Protein AF-A0A0Q8J9T1-F1 (afdb_monomer_lite)

Sequence (102 aa):
MGGCVRYPIDCSINAEAMSLRRVESFVSYEYRKPTPRPAVVFDKRKADAKPETFVTVIYPYADVAPVIVVKERAGNDLIGGTRDLTIAVDAVERRVRASLQP

Structure (mmCIF, N/CA/C/O backbone):
data_AF-A0A0Q8J9T1-F1
#
_entry.id   AF-A0A0Q8J9T1-F1
#
loop_
_atom_site.group_PDB
_atom_site.id
_atom_site.type_symbol
_atom_site.label_atom_id
_atom_site.label_alt_id
_atom_site.label_comp_id
_atom_site.label_asym_id
_atom_site.label_entity_id
_atom_site.label_seq_id
_atom_site.pdbx_PDB_ins_code
_atom_site.Cartn_x
_atom_site.Cartn_y
_atom_site.Cartn_z
_atom_site.occupancy
_atom_site.B_iso_or_equiv
_atom_site.auth_seq_id
_atom_site.auth_comp_id
_atom_site.auth_asym_id
_atom_site.auth_atom_id
_atom_site.pdbx_PDB_model_num
ATOM 1 N N . MET A 1 1 ? -22.242 -7.744 9.939 1.00 29.42 1 MET A N 1
ATOM 2 C CA . MET A 1 1 ? -21.667 -8.908 9.230 1.00 29.42 1 MET A CA 1
ATOM 3 C C . MET A 1 1 ? -21.727 -8.609 7.740 1.00 29.42 1 MET A C 1
ATOM 5 O O . MET A 1 1 ? -22.779 -8.777 7.148 1.00 29.42 1 MET A O 1
ATOM 9 N N . GLY A 1 2 ? -20.658 -8.058 7.163 1.00 31.41 2 GLY A N 1
ATOM 10 C CA . GLY A 1 2 ? -20.573 -7.796 5.723 1.00 31.41 2 GLY A CA 1
ATOM 11 C C . GLY A 1 2 ? -19.654 -8.832 5.093 1.00 31.41 2 GLY A C 1
ATOM 12 O O . GLY A 1 2 ? -18.440 -8.722 5.223 1.00 31.41 2 GLY A O 1
ATOM 13 N N . GLY A 1 3 ? -20.230 -9.883 4.512 1.00 31.41 3 GLY A N 1
ATOM 14 C CA . GLY A 1 3 ? -19.484 -10.861 3.725 1.00 31.41 3 GLY A CA 1
ATOM 15 C C . GLY A 1 3 ? -19.179 -10.284 2.347 1.00 31.41 3 GLY A C 1
ATOM 16 O O . GLY A 1 3 ? -20.085 -9.815 1.667 1.00 31.41 3 GLY A O 1
ATOM 17 N N . CYS A 1 4 ? -17.909 -10.313 1.953 1.00 39.75 4 CYS A N 1
ATOM 18 C CA . CYS A 1 4 ? -17.451 -9.873 0.642 1.00 39.75 4 CYS A CA 1
ATOM 19 C C . CYS A 1 4 ? -17.557 -11.029 -0.366 1.00 39.75 4 CYS A C 1
ATOM 21 O O . CYS A 1 4 ? -16.953 -12.082 -0.152 1.00 39.75 4 CYS A O 1
ATOM 23 N N . VAL A 1 5 ? -18.314 -10.853 -1.455 1.00 37.88 5 VAL A N 1
ATOM 24 C CA . VAL A 1 5 ? -18.480 -11.859 -2.517 1.00 37.88 5 VAL A CA 1
ATOM 25 C C . VAL A 1 5 ? -17.981 -11.300 -3.857 1.00 37.88 5 VAL A C 1
ATOM 27 O O . VAL A 1 5 ? -18.598 -10.410 -4.417 1.00 37.88 5 VAL A O 1
ATOM 30 N N . ARG A 1 6 ? -16.891 -11.914 -4.347 1.00 38.19 6 ARG A N 1
ATOM 31 C CA . ARG A 1 6 ? -16.419 -12.099 -5.742 1.00 38.19 6 ARG A CA 1
ATOM 32 C C . ARG A 1 6 ? -16.236 -10.879 -6.686 1.00 38.19 6 ARG A C 1
ATOM 34 O O . ARG A 1 6 ? -17.197 -10.292 -7.158 1.00 38.19 6 ARG A O 1
ATOM 41 N N . TYR A 1 7 ? -14.979 -10.746 -7.147 1.00 35.94 7 TYR A N 1
ATOM 42 C CA . TYR A 1 7 ? -14.433 -9.946 -8.271 1.00 35.94 7 TYR A CA 1
ATOM 43 C C . TYR A 1 7 ? -14.235 -8.438 -8.030 1.00 35.94 7 TYR A C 1
ATOM 45 O O . TYR A 1 7 ? -14.835 -7.865 -7.129 1.00 35.94 7 TYR A O 1
ATOM 53 N N . PRO A 1 8 ? -13.188 -7.862 -8.661 1.00 39.91 8 PRO A N 1
ATOM 54 C CA . PRO A 1 8 ? -12.235 -7.008 -7.980 1.00 39.91 8 PRO A CA 1
ATOM 55 C C . PRO A 1 8 ? -12.851 -5.627 -7.783 1.00 39.91 8 PRO A C 1
ATOM 57 O O . PRO A 1 8 ? -13.632 -5.188 -8.616 1.00 39.91 8 PRO A O 1
ATOM 60 N N . ILE A 1 9 ? -12.395 -4.902 -6.766 1.00 43.44 9 ILE A N 1
ATOM 61 C CA . ILE A 1 9 ? -12.630 -3.466 -6.511 1.00 43.44 9 ILE A CA 1
ATOM 62 C C . ILE A 1 9 ? -13.640 -3.161 -5.384 1.00 43.44 9 ILE A C 1
ATOM 64 O O 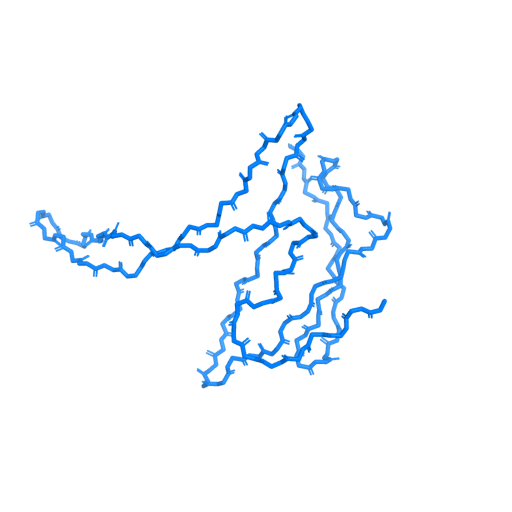. ILE A 1 9 ? -13.428 -2.165 -4.702 1.00 43.44 9 ILE A O 1
ATOM 68 N N . ASP A 1 10 ? -14.612 -4.020 -5.050 1.00 38.62 10 ASP A N 1
ATOM 69 C CA . ASP A 1 10 ? -15.661 -3.637 -4.070 1.00 38.62 10 ASP A CA 1
ATOM 70 C C . ASP A 1 10 ? -15.406 -3.974 -2.589 1.00 38.62 10 ASP A C 1
ATOM 72 O O . ASP A 1 10 ? -16.232 -3.677 -1.728 1.00 38.62 10 ASP A O 1
ATOM 76 N N . CYS A 1 11 ? -14.240 -4.519 -2.240 1.00 46.31 11 CYS A N 1
ATOM 77 C CA . CYS A 1 11 ? -13.855 -4.701 -0.838 1.00 46.31 11 CYS A CA 1
ATOM 78 C C . CYS A 1 11 ? -12.533 -4.012 -0.571 1.00 46.31 11 CYS A C 1
ATOM 80 O O . CYS A 1 11 ? -11.455 -4.604 -0.633 1.00 46.31 11 CYS A O 1
ATOM 82 N N . SER A 1 12 ? -12.641 -2.718 -0.286 1.00 61.53 12 SER A N 1
ATOM 83 C CA . SER A 1 12 ? -11.551 -2.003 0.349 1.00 61.53 12 SER A CA 1
ATOM 84 C C . SER A 1 12 ? -11.274 -2.630 1.712 1.00 61.53 12 SER A C 1
ATOM 86 O O . SER A 1 12 ? -12.184 -2.864 2.504 1.00 61.53 12 SER A O 1
ATOM 88 N N . ILE A 1 13 ? -9.999 -2.878 1.993 1.00 73.75 13 ILE A N 1
ATOM 89 C CA . ILE A 1 13 ? -9.535 -3.245 3.334 1.00 73.75 13 ILE A CA 1
ATOM 90 C C . ILE A 1 13 ? -9.590 -2.063 4.312 1.00 73.75 13 ILE A C 1
ATOM 92 O O . ILE A 1 13 ? -9.404 -2.256 5.509 1.00 73.75 13 ILE A O 1
ATOM 96 N N . ASN A 1 14 ? -9.828 -0.847 3.814 1.00 76.50 14 ASN A N 1
ATOM 97 C CA . ASN A 1 14 ? -9.979 0.348 4.631 1.00 76.50 14 ASN A CA 1
ATOM 98 C C . ASN A 1 14 ? -11.448 0.527 5.031 1.00 76.50 14 ASN A C 1
ATOM 100 O O . ASN A 1 14 ? -12.342 0.362 4.204 1.00 76.50 14 ASN A O 1
ATOM 104 N N . ALA A 1 15 ? -11.682 0.914 6.287 1.00 72.31 15 ALA A N 1
ATOM 105 C CA . ALA A 1 15 ? -13.027 1.087 6.839 1.00 72.31 15 ALA A CA 1
ATOM 106 C C . ALA A 1 15 ? -13.819 2.247 6.204 1.00 72.31 15 ALA A C 1
ATOM 108 O O . ALA A 1 15 ? -15.048 2.250 6.227 1.00 72.31 15 ALA A O 1
ATOM 109 N N . GLU A 1 16 ? -13.121 3.233 5.643 1.00 77.38 16 GLU A N 1
ATOM 110 C CA . GLU A 1 16 ? -13.715 4.435 5.058 1.00 77.38 16 GLU A CA 1
ATOM 111 C C . GLU A 1 16 ? -13.807 4.343 3.536 1.00 77.38 16 GLU A C 1
ATOM 113 O O . GLU A 1 16 ? -12.958 3.738 2.871 1.00 77.38 16 GLU A O 1
ATOM 118 N N . ALA A 1 17 ? -14.818 5.019 2.985 1.00 82.38 17 ALA A N 1
ATOM 119 C CA . ALA A 1 17 ? -15.016 5.117 1.548 1.00 82.38 17 ALA A CA 1
ATOM 120 C C . ALA A 1 17 ? -13.803 5.768 0.868 1.00 82.38 17 ALA A C 1
ATOM 122 O O . ALA A 1 17 ? -13.314 6.821 1.280 1.00 82.38 17 ALA A O 1
ATOM 123 N N . MET A 1 18 ? -13.340 5.142 -0.208 1.00 86.50 18 MET A N 1
ATOM 124 C CA . MET A 1 18 ? -12.190 5.590 -0.984 1.00 86.50 18 MET A CA 1
ATOM 125 C C . MET A 1 18 ? -12.408 5.306 -2.464 1.00 86.50 18 MET A C 1
ATOM 127 O O . MET A 1 18 ? -13.155 4.397 -2.822 1.00 86.50 18 MET A O 1
ATOM 131 N N . SER A 1 19 ? -11.741 6.072 -3.323 1.00 90.69 19 SER A N 1
ATOM 132 C CA . SER A 1 19 ? -11.779 5.857 -4.770 1.00 90.69 19 SER A CA 1
ATOM 133 C C . SER A 1 19 ? -10.441 5.337 -5.285 1.00 90.69 19 SER A C 1
ATOM 135 O O . SER A 1 19 ? -9.381 5.726 -4.797 1.00 90.69 19 SER A O 1
ATOM 137 N N . LEU A 1 20 ? -10.498 4.445 -6.273 1.00 89.50 20 LEU A N 1
ATOM 138 C CA . LEU A 1 20 ? -9.343 3.931 -7.004 1.00 89.50 20 LEU A CA 1
ATOM 139 C C . LEU A 1 20 ? -9.376 4.500 -8.420 1.00 89.50 20 LEU A C 1
ATOM 141 O O . LEU A 1 20 ? -10.355 4.311 -9.143 1.00 89.50 20 LEU A O 1
ATOM 145 N N . ARG A 1 21 ? -8.296 5.158 -8.842 1.00 93.19 21 ARG A N 1
ATOM 146 C CA . ARG A 1 21 ? -8.173 5.707 -10.199 1.00 93.19 21 ARG A CA 1
ATOM 147 C C . ARG A 1 21 ? -6.858 5.293 -10.838 1.00 93.19 21 ARG A C 1
ATOM 149 O O . ARG A 1 21 ? -5.824 5.258 -10.178 1.00 93.19 21 ARG A O 1
ATOM 156 N N . ARG A 1 22 ? -6.892 5.004 -12.139 1.00 93.38 22 ARG A N 1
ATOM 157 C CA . ARG A 1 22 ? -5.683 4.846 -12.960 1.00 93.38 22 ARG A CA 1
ATOM 158 C C . ARG A 1 22 ? -5.170 6.221 -13.365 1.00 93.38 22 ARG A C 1
ATOM 160 O O . ARG A 1 22 ? -5.971 7.111 -13.640 1.00 93.38 22 ARG A O 1
ATOM 167 N N . VAL A 1 23 ? -3.853 6.376 -13.411 1.00 95.31 23 VAL A N 1
ATOM 168 C CA . VAL A 1 23 ? -3.203 7.626 -13.819 1.00 95.31 23 VAL A CA 1
ATOM 169 C C . VAL A 1 23 ? -2.107 7.343 -14.836 1.00 95.31 23 VAL A C 1
ATOM 171 O O . VAL A 1 23 ? -1.508 6.267 -14.836 1.00 95.31 23 VAL A O 1
ATOM 174 N N . GLU A 1 24 ? -1.859 8.311 -15.711 1.00 97.25 24 GLU A N 1
ATOM 175 C CA . GLU A 1 24 ? -0.746 8.249 -16.649 1.00 97.25 24 GLU A CA 1
ATOM 176 C C . GLU A 1 24 ? 0.578 8.400 -15.891 1.00 97.25 24 GLU A C 1
ATOM 178 O O . GLU A 1 24 ? 0.721 9.250 -15.010 1.00 97.25 24 GLU A O 1
ATOM 183 N N . SER A 1 25 ? 1.543 7.533 -16.191 1.00 97.25 25 SER A N 1
ATOM 184 C CA . SER A 1 25 ? 2.844 7.530 -15.530 1.00 97.25 25 SER A CA 1
ATOM 185 C C . SER A 1 25 ? 3.915 6.956 -16.446 1.00 97.25 25 SER A C 1
ATOM 187 O O . SER A 1 25 ? 3.632 6.140 -17.323 1.00 97.25 25 SER A O 1
ATOM 189 N N . PHE A 1 26 ? 5.160 7.363 -16.210 1.00 97.44 26 PHE A N 1
ATOM 190 C CA . PHE A 1 26 ? 6.321 6.961 -16.994 1.00 97.44 26 PHE A CA 1
ATOM 191 C C . PHE A 1 26 ? 7.459 6.506 -16.075 1.00 97.44 26 PHE A C 1
ATOM 193 O O . PHE A 1 26 ? 7.592 6.962 -14.937 1.00 97.44 26 PHE A O 1
ATOM 200 N N . VAL A 1 27 ? 8.303 5.606 -16.571 1.00 97.06 27 VAL A N 1
ATOM 201 C CA . VAL A 1 27 ? 9.596 5.242 -15.976 1.00 97.06 27 VAL A CA 1
ATOM 202 C C . VAL A 1 27 ? 10.697 5.466 -17.009 1.00 97.06 27 VAL A C 1
ATOM 204 O O . VAL A 1 27 ? 10.493 5.204 -18.189 1.00 97.06 27 VAL A O 1
ATOM 207 N N . SER A 1 28 ? 11.858 5.967 -16.588 1.00 96.81 28 SER A N 1
ATOM 208 C CA . SER A 1 28 ? 13.013 6.180 -17.467 1.00 96.81 28 SER A CA 1
ATOM 209 C C . SER A 1 28 ? 14.194 5.394 -16.911 1.00 96.81 28 SER A C 1
ATOM 211 O O . SER A 1 28 ? 14.719 5.747 -15.859 1.00 96.81 28 SER A O 1
ATOM 213 N N . TYR A 1 29 ? 14.591 4.323 -17.597 1.00 96.69 29 TYR A N 1
ATOM 214 C CA . TYR A 1 29 ? 15.784 3.539 -17.240 1.00 96.69 29 TYR A CA 1
ATOM 215 C C . TYR A 1 29 ? 17.060 4.115 -17.865 1.00 96.69 29 TYR A C 1
ATOM 217 O O . TYR A 1 29 ? 18.155 3.919 -17.352 1.00 96.69 29 TYR A O 1
ATOM 225 N N . GLU A 1 30 ? 16.904 4.873 -18.950 1.00 97.69 30 GLU A N 1
ATOM 226 C CA . GLU A 1 30 ? 17.971 5.581 -19.650 1.00 97.69 30 GLU A CA 1
ATOM 227 C C . GLU A 1 30 ? 17.615 7.065 -19.787 1.00 97.69 30 GLU A C 1
ATOM 229 O O . GLU A 1 30 ? 16.443 7.452 -19.720 1.00 97.69 30 GLU A O 1
ATOM 234 N N . TYR A 1 31 ? 18.621 7.918 -19.986 1.00 95.38 31 TYR A N 1
ATOM 235 C CA . TYR A 1 31 ? 18.420 9.359 -20.121 1.00 95.38 31 TYR A CA 1
ATOM 236 C C . TYR A 1 31 ? 17.522 9.692 -21.322 1.00 95.38 31 TYR A C 1
ATOM 238 O O . TYR A 1 31 ? 17.777 9.246 -22.440 1.00 95.38 31 TYR A O 1
ATOM 246 N N . ARG A 1 32 ? 16.482 10.507 -21.085 1.00 94.25 32 ARG A N 1
ATOM 247 C CA . ARG A 1 32 ? 15.500 10.957 -22.095 1.00 94.25 32 ARG A CA 1
ATOM 248 C C . ARG A 1 32 ? 14.765 9.824 -22.829 1.00 94.25 32 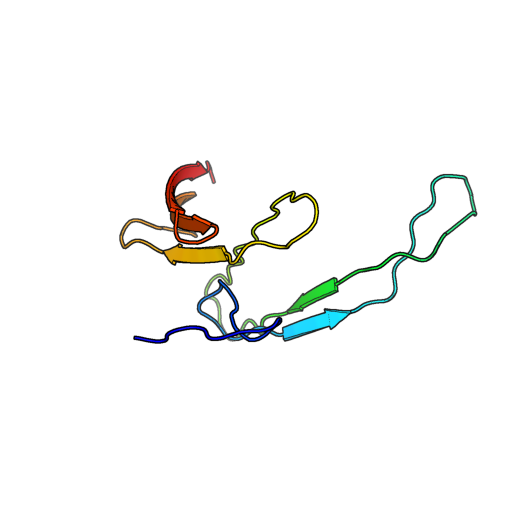ARG A C 1
ATOM 250 O O . ARG A 1 32 ? 14.296 10.032 -23.945 1.00 94.25 32 ARG A O 1
ATOM 257 N N . LYS A 1 33 ? 14.612 8.654 -22.200 1.00 96.75 33 LYS A N 1
ATOM 258 C CA . LYS A 1 33 ? 13.824 7.532 -22.739 1.00 96.75 33 LYS A CA 1
ATOM 259 C C . LYS A 1 33 ? 12.691 7.125 -21.782 1.00 96.75 33 LYS A C 1
ATOM 261 O O . LYS A 1 33 ? 12.759 6.052 -21.176 1.00 96.75 33 LYS A O 1
ATOM 266 N N . PRO A 1 34 ? 11.656 7.970 -21.611 1.00 96.31 34 PRO A N 1
ATOM 267 C CA . PRO A 1 34 ? 10.508 7.619 -20.789 1.00 96.31 34 PRO A CA 1
ATOM 268 C C . PRO A 1 34 ? 9.689 6.515 -21.467 1.00 96.31 34 PRO A C 1
ATOM 270 O O . PRO A 1 34 ? 9.382 6.586 -22.653 1.00 96.31 34 PRO A O 1
ATOM 273 N N . THR A 1 35 ? 9.308 5.508 -20.692 1.00 97.50 35 THR A N 1
ATOM 274 C CA . THR A 1 35 ? 8.419 4.422 -21.110 1.00 97.50 35 THR A CA 1
ATOM 275 C C . THR A 1 35 ? 7.144 4.484 -20.268 1.00 97.50 35 THR A C 1
ATOM 277 O O . THR A 1 35 ? 7.256 4.574 -19.039 1.00 97.50 35 THR A O 1
ATOM 280 N N . PRO A 1 36 ? 5.941 4.463 -20.877 1.00 97.75 36 PRO A N 1
ATOM 281 C CA . PRO A 1 36 ? 4.686 4.426 -20.134 1.00 97.75 36 PRO A CA 1
ATOM 282 C C . PRO A 1 36 ? 4.633 3.226 -19.188 1.00 97.75 36 PRO A C 1
ATOM 284 O O . PRO A 1 36 ? 5.092 2.135 -19.530 1.00 97.75 36 PRO A O 1
ATOM 287 N N . ARG A 1 37 ? 4.040 3.405 -18.009 1.00 97.19 37 ARG A N 1
ATOM 288 C CA . ARG A 1 37 ? 3.823 2.320 -17.049 1.00 97.19 37 ARG A CA 1
ATOM 289 C C . ARG A 1 37 ? 2.452 2.433 -16.380 1.00 97.19 37 ARG A C 1
ATOM 291 O O . ARG A 1 37 ? 1.960 3.547 -16.195 1.00 97.19 37 ARG A O 1
ATOM 298 N N . PRO A 1 38 ? 1.861 1.313 -15.932 1.00 96.25 38 PRO A N 1
ATOM 299 C CA . PRO A 1 38 ? 0.674 1.358 -15.093 1.00 96.25 38 PRO A CA 1
ATOM 300 C C . PRO A 1 38 ? 0.939 2.128 -13.796 1.00 96.25 38 PRO A C 1
ATOM 302 O O . PRO A 1 38 ? 1.951 1.922 -13.121 1.00 96.25 38 PRO A O 1
ATOM 305 N N . ALA A 1 39 ? -0.001 2.987 -13.426 1.00 94.5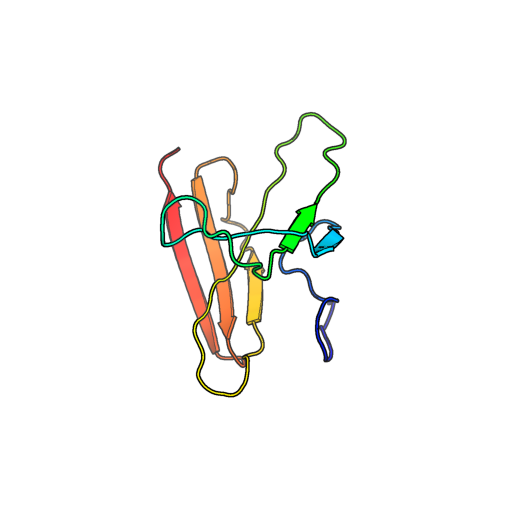6 39 ALA A N 1
ATOM 306 C CA . ALA A 1 39 ? -0.028 3.641 -12.132 1.00 94.56 39 ALA A CA 1
ATOM 307 C C . ALA A 1 39 ? -1.470 3.792 -11.653 1.00 94.56 39 ALA A C 1
ATOM 309 O O . ALA A 1 39 ? -2.411 3.911 -12.445 1.00 94.56 39 ALA A O 1
ATOM 310 N N . VAL A 1 40 ? -1.633 3.764 -10.335 1.00 94.81 40 VAL A N 1
ATOM 311 C CA . VAL A 1 40 ? -2.922 3.908 -9.666 1.00 94.81 40 VAL A CA 1
ATOM 312 C C . VAL A 1 40 ? -2.787 4.825 -8.462 1.00 94.81 40 VAL A C 1
ATOM 314 O O . VAL A 1 40 ? -1.712 4.932 -7.873 1.00 94.81 40 VAL A O 1
ATOM 317 N N . VAL A 1 41 ? -3.891 5.470 -8.107 1.00 94.44 41 VAL A N 1
ATOM 318 C CA . VAL A 1 41 ? -4.021 6.324 -6.929 1.00 94.44 41 VAL A CA 1
ATOM 319 C C . VAL A 1 41 ? -5.240 5.882 -6.130 1.00 94.44 41 VAL A C 1
ATOM 321 O O . VAL A 1 41 ? -6.280 5.539 -6.700 1.00 94.44 41 VAL A O 1
ATOM 324 N N . PHE A 1 42 ? -5.082 5.902 -4.809 1.00 93.19 42 PHE A N 1
ATOM 325 C CA . PHE A 1 42 ? -6.142 5.716 -3.832 1.00 93.19 42 PHE A CA 1
ATOM 326 C C . PHE A 1 42 ? -6.451 7.064 -3.182 1.00 93.19 42 PHE A C 1
ATOM 328 O O . PHE A 1 42 ? -5.616 7.592 -2.450 1.00 93.19 42 PHE A O 1
ATOM 335 N N . ASP A 1 43 ? -7.636 7.612 -3.441 1.00 90.75 43 ASP A N 1
ATOM 336 C CA . ASP A 1 43 ? -8.044 8.912 -2.906 1.00 90.75 43 ASP A CA 1
ATOM 337 C C . ASP A 1 43 ? -9.090 8.748 -1.798 1.00 90.75 43 ASP A C 1
ATOM 339 O O . ASP A 1 43 ? -10.083 8.029 -1.964 1.00 90.75 43 ASP A O 1
ATOM 343 N N . LYS A 1 44 ? -8.902 9.492 -0.705 1.00 90.31 44 LYS A N 1
ATOM 344 C CA . LYS A 1 44 ? -9.897 9.724 0.349 1.00 90.31 44 LYS A CA 1
ATOM 345 C C . LYS A 1 44 ? -10.109 11.221 0.534 1.00 90.31 44 LYS A C 1
ATOM 347 O O . LYS A 1 44 ? -9.165 12.006 0.438 1.00 90.31 44 LYS A O 1
ATOM 352 N N . ARG A 1 45 ? -11.346 11.628 0.825 1.00 90.06 45 ARG A N 1
ATOM 353 C CA . ARG A 1 45 ? -11.652 13.018 1.176 1.00 90.06 45 ARG A CA 1
ATOM 354 C C . ARG A 1 45 ? -11.433 13.215 2.673 1.00 90.06 45 ARG A C 1
ATOM 356 O O . ARG A 1 45 ? -12.245 12.750 3.459 1.00 90.06 45 ARG A O 1
ATOM 363 N N . LYS A 1 46 ? -10.424 14.003 3.041 1.00 90.94 46 LYS A N 1
ATOM 364 C CA . LYS A 1 46 ? -10.250 14.478 4.417 1.00 90.94 46 LYS A CA 1
ATOM 365 C C . LYS A 1 46 ? -11.288 15.560 4.726 1.00 90.94 46 LYS A C 1
ATOM 367 O O . LYS A 1 46 ? -11.235 16.646 4.148 1.00 90.94 46 LYS A O 1
ATOM 372 N N . ALA A 1 47 ? -12.260 15.247 5.577 1.00 90.19 47 ALA A N 1
ATOM 373 C CA . ALA A 1 47 ? -13.376 16.150 5.874 1.00 90.19 47 ALA A CA 1
ATOM 374 C C . ALA A 1 47 ? -13.142 17.034 7.109 1.00 90.19 47 ALA A C 1
ATOM 376 O O . ALA A 1 47 ? -13.720 18.117 7.194 1.00 90.19 47 ALA A O 1
ATOM 377 N N . ASP A 1 48 ? -12.307 16.592 8.050 1.00 92.31 48 ASP A N 1
ATOM 378 C CA . ASP A 1 48 ? -12.064 17.277 9.317 1.00 92.31 48 ASP A CA 1
ATOM 379 C C . ASP A 1 48 ? -10.574 17.231 9.723 1.00 92.31 48 ASP A C 1
ATOM 381 O O . ASP A 1 48 ? -9.690 16.928 8.917 1.00 92.31 48 ASP A O 1
ATOM 385 N N . ALA A 1 49 ? -10.269 17.619 10.964 1.00 91.88 49 ALA A N 1
ATOM 386 C CA . ALA A 1 49 ? -8.902 17.649 11.480 1.00 91.88 49 ALA A CA 1
ATOM 387 C C . ALA A 1 49 ? -8.355 16.262 11.868 1.00 91.88 49 ALA A C 1
ATOM 389 O O . ALA A 1 49 ? -7.162 16.155 12.169 1.00 91.88 49 ALA A O 1
ATOM 390 N N . LYS A 1 50 ? -9.185 15.211 11.877 1.00 88.19 50 LYS A N 1
ATOM 391 C CA . LYS A 1 50 ? -8.760 13.869 12.273 1.00 88.19 50 LYS A CA 1
ATOM 392 C C . LYS A 1 50 ? -7.786 13.291 11.239 1.00 88.19 50 LYS A C 1
ATOM 394 O O . LYS A 1 50 ? -7.838 13.647 10.057 1.00 88.19 50 LYS A O 1
ATOM 399 N N . PRO A 1 51 ? -6.849 12.432 11.667 1.00 86.75 51 PRO A N 1
ATOM 400 C CA . PRO A 1 51 ? -5.957 11.747 10.743 1.00 86.75 51 PRO A CA 1
ATOM 401 C C . PRO A 1 51 ? -6.715 10.763 9.849 1.00 86.75 51 PRO A C 1
ATOM 403 O O . PRO A 1 51 ? -7.519 9.973 10.330 1.00 86.75 51 PRO A O 1
ATOM 406 N N . GLU A 1 52 ? -6.379 10.780 8.563 1.00 88.06 52 GLU A N 1
ATOM 407 C CA . GLU A 1 52 ? -6.800 9.776 7.585 1.00 88.06 52 GLU A CA 1
ATOM 408 C C . GLU A 1 52 ? -5.719 8.701 7.501 1.00 88.06 52 GLU A C 1
ATOM 410 O O . GLU A 1 52 ? -4.523 9.010 7.487 1.00 88.06 52 GLU A O 1
ATOM 415 N N . THR A 1 53 ? -6.119 7.436 7.426 1.00 86.00 53 THR A N 1
ATOM 416 C CA . THR A 1 53 ? -5.178 6.310 7.404 1.00 86.00 53 THR A CA 1
ATOM 417 C C . THR A 1 53 ? -5.407 5.422 6.189 1.00 86.00 53 THR A C 1
ATOM 419 O O . THR A 1 53 ? -6.520 5.324 5.665 1.00 86.00 53 THR A O 1
ATOM 422 N N . PHE A 1 54 ? -4.337 4.780 5.722 1.00 87.00 54 PHE A N 1
ATOM 423 C CA . PHE A 1 54 ? -4.383 3.815 4.631 1.00 87.00 54 PHE A CA 1
ATOM 424 C C . PHE A 1 54 ? -3.658 2.542 5.045 1.00 87.00 54 PHE A C 1
ATOM 426 O O . PHE A 1 54 ? -2.517 2.583 5.508 1.00 87.00 54 PHE A O 1
ATOM 433 N N . VAL A 1 55 ? -4.311 1.410 4.823 1.00 85.69 55 VAL A N 1
ATOM 434 C CA . VAL A 1 55 ? -3.702 0.086 4.875 1.00 85.69 55 VAL A CA 1
ATOM 435 C C . VAL A 1 55 ? -3.627 -0.439 3.447 1.00 85.69 55 VAL A C 1
ATOM 437 O O . VAL A 1 55 ? -4.621 -0.414 2.718 1.00 85.69 55 VAL A O 1
ATOM 440 N N . THR A 1 56 ? -2.445 -0.919 3.062 1.00 88.50 56 THR A N 1
ATOM 441 C CA . THR A 1 56 ? -2.172 -1.514 1.749 1.00 88.50 56 THR A CA 1
ATOM 442 C C . THR A 1 56 ? -1.444 -2.832 1.950 1.00 88.50 56 THR A C 1
ATOM 444 O O . THR A 1 56 ? -0.464 -2.894 2.692 1.00 88.50 56 THR A O 1
ATOM 447 N N . VAL A 1 57 ? -1.898 -3.884 1.270 1.00 87.69 57 VAL A N 1
ATOM 448 C CA . VAL A 1 57 ? -1.228 -5.188 1.268 1.00 87.69 57 VAL A CA 1
ATOM 449 C C . VAL A 1 57 ? -0.571 -5.399 -0.090 1.00 87.69 57 VAL A C 1
ATOM 451 O O . VAL A 1 57 ? -1.248 -5.414 -1.115 1.00 87.69 57 VAL A O 1
ATOM 454 N N . ILE A 1 58 ? 0.752 -5.565 -0.090 1.00 91.12 58 ILE A N 1
ATOM 455 C CA . ILE A 1 58 ? 1.525 -5.965 -1.269 1.00 91.12 58 ILE A CA 1
ATOM 456 C C . ILE A 1 58 ? 1.884 -7.434 -1.081 1.00 91.12 58 ILE A C 1
ATOM 458 O O . ILE A 1 58 ? 2.637 -7.776 -0.170 1.00 91.12 58 ILE A O 1
ATOM 462 N N . TYR A 1 59 ? 1.316 -8.295 -1.920 1.00 88.75 59 TYR A N 1
ATOM 463 C CA . TYR A 1 59 ? 1.458 -9.740 -1.792 1.00 88.75 59 TYR A CA 1
ATOM 464 C C . TYR A 1 59 ? 1.878 -10.352 -3.131 1.00 88.75 59 TYR A C 1
ATOM 466 O O . TYR A 1 59 ? 1.061 -10.404 -4.052 1.00 88.75 59 TYR A O 1
ATOM 474 N N . PRO A 1 60 ? 3.139 -10.792 -3.273 1.00 93.06 60 PRO A N 1
ATOM 475 C CA . PRO A 1 60 ? 3.566 -11.563 -4.433 1.00 93.06 60 PRO A CA 1
ATOM 476 C C . PRO A 1 60 ? 2.811 -12.895 -4.506 1.00 93.06 60 PRO A C 1
ATOM 478 O O . PRO A 1 60 ? 2.664 -13.584 -3.500 1.00 93.06 60 PRO A O 1
ATOM 481 N N . TYR A 1 61 ? 2.369 -13.270 -5.700 1.00 92.06 61 TYR A N 1
ATOM 482 C CA . TYR A 1 61 ? 1.741 -14.557 -5.991 1.00 92.06 61 TYR A CA 1
ATOM 483 C C . TYR A 1 61 ? 2.217 -15.051 -7.363 1.00 92.06 61 TYR A C 1
ATOM 485 O O . TYR A 1 61 ? 2.815 -14.284 -8.116 1.00 92.06 61 TYR A O 1
ATOM 493 N N . ALA A 1 62 ? 1.991 -16.331 -7.661 1.00 91.88 62 ALA A N 1
ATOM 494 C CA . ALA A 1 62 ? 2.360 -16.920 -8.946 1.00 91.88 62 ALA A CA 1
ATOM 495 C C . ALA A 1 62 ? 1.289 -16.622 -10.007 1.00 91.88 62 ALA A C 1
ATOM 497 O O . ALA A 1 62 ? 1.370 -15.612 -10.698 1.00 91.88 62 ALA A O 1
ATOM 498 N N . ASP A 1 63 ? 0.259 -17.465 -10.088 1.00 91.81 63 ASP A N 1
ATOM 499 C CA . ASP A 1 63 ? -0.703 -17.405 -11.194 1.00 91.81 63 ASP A CA 1
ATOM 500 C C . ASP A 1 63 ? -2.050 -16.798 -10.784 1.00 91.81 63 ASP A C 1
ATOM 502 O O . ASP A 1 63 ? -2.603 -15.951 -11.485 1.00 91.81 63 ASP A O 1
ATOM 506 N N . VAL A 1 64 ? -2.590 -17.211 -9.634 1.00 91.50 64 VAL A N 1
ATOM 507 C CA . VAL A 1 64 ? -3.917 -16.792 -9.160 1.00 91.50 64 VAL A CA 1
ATOM 508 C C . VAL A 1 64 ? -3.769 -15.879 -7.950 1.00 91.50 64 VAL A C 1
ATOM 510 O O . VAL A 1 64 ? -3.137 -16.247 -6.961 1.00 91.50 64 VAL A O 1
ATOM 513 N N . ALA A 1 65 ? -4.362 -14.685 -8.031 1.00 90.56 65 ALA A N 1
ATOM 514 C CA . ALA A 1 65 ? -4.373 -13.739 -6.923 1.00 90.56 65 ALA A CA 1
ATOM 515 C C . ALA A 1 65 ? -5.207 -14.301 -5.756 1.00 90.56 65 ALA A C 1
ATOM 517 O O . ALA A 1 65 ? -6.364 -14.677 -5.978 1.00 90.56 65 ALA A O 1
ATOM 518 N N . PRO A 1 66 ? -4.666 -14.334 -4.526 1.00 90.25 66 PRO A N 1
ATOM 519 C CA . PRO A 1 66 ? -5.402 -14.839 -3.380 1.00 90.25 66 PRO A CA 1
ATOM 520 C C . PRO A 1 66 ? -6.486 -13.854 -2.940 1.00 90.25 66 PRO A C 1
ATOM 522 O O . PRO A 1 66 ? -6.398 -12.641 -3.167 1.00 90.25 66 PRO A O 1
ATOM 525 N N . VAL A 1 67 ? -7.489 -14.361 -2.229 1.00 89.06 67 VAL A N 1
ATOM 526 C CA . VAL A 1 67 ? -8.447 -13.508 -1.526 1.00 89.06 67 VAL A CA 1
ATOM 527 C C . VAL A 1 67 ? -7.804 -13.029 -0.230 1.00 89.06 67 VAL A C 1
ATOM 529 O O . VAL A 1 67 ? -7.497 -13.827 0.657 1.00 89.06 67 VAL A O 1
ATOM 532 N N . ILE A 1 68 ? -7.623 -11.713 -0.115 1.00 87.75 68 ILE A N 1
ATOM 533 C CA . ILE A 1 68 ? -7.040 -11.076 1.067 1.00 87.75 68 ILE A CA 1
ATOM 534 C C . ILE A 1 68 ? -8.137 -10.367 1.855 1.00 87.75 68 ILE A C 1
ATOM 536 O O . ILE A 1 68 ? -8.843 -9.511 1.326 1.00 87.75 68 ILE A O 1
ATOM 540 N N . VAL A 1 69 ? -8.248 -10.697 3.141 1.00 86.75 69 VAL A N 1
ATOM 541 C CA . VAL A 1 69 ? -9.138 -10.015 4.088 1.00 86.75 69 VAL A CA 1
ATOM 542 C C . VAL A 1 69 ? -8.305 -9.459 5.231 1.00 86.75 69 VAL A C 1
ATOM 544 O O . VAL A 1 69 ? -7.521 -10.185 5.838 1.00 86.75 69 VAL A O 1
ATOM 547 N N . VAL A 1 70 ? -8.497 -8.184 5.558 1.00 85.06 70 VAL A N 1
ATOM 548 C CA . VAL A 1 70 ? -7.853 -7.537 6.706 1.00 85.06 70 VAL A CA 1
ATOM 549 C C . VAL A 1 70 ? -8.919 -7.195 7.736 1.00 85.06 70 VAL A C 1
ATOM 551 O O . VAL A 1 70 ? -9.966 -6.646 7.403 1.00 85.06 70 VAL A O 1
ATOM 554 N N . LYS A 1 71 ? -8.660 -7.546 8.993 1.00 83.88 71 LYS A N 1
ATOM 555 C CA . LYS A 1 71 ? -9.498 -7.204 10.143 1.00 83.88 71 LYS A CA 1
ATOM 556 C C . LYS A 1 71 ? -8.652 -6.443 11.151 1.00 83.88 71 LYS A C 1
ATOM 558 O O . LYS A 1 71 ? -7.633 -6.960 11.620 1.00 83.88 71 LYS A O 1
ATOM 563 N N . GLU A 1 72 ? -9.090 -5.245 11.510 1.00 80.94 72 GLU A N 1
ATOM 564 C CA . GLU A 1 72 ? -8.508 -4.515 12.632 1.00 80.94 72 GLU A CA 1
ATOM 565 C C . GLU A 1 72 ? -8.926 -5.155 13.959 1.00 80.94 72 GLU A C 1
ATOM 567 O O . GLU A 1 72 ? -10.053 -5.637 14.110 1.00 80.94 72 GLU A O 1
ATOM 572 N N . ARG A 1 73 ? -8.011 -5.190 14.932 1.00 80.81 73 ARG A N 1
ATOM 573 C CA . ARG A 1 73 ? -8.317 -5.622 16.301 1.00 80.81 73 ARG A CA 1
ATOM 574 C C . ARG A 1 73 ? -8.430 -4.419 17.229 1.00 80.81 73 ARG A C 1
ATOM 576 O O . ARG A 1 73 ? -7.843 -3.379 16.981 1.00 80.81 73 ARG A O 1
ATOM 583 N N . ALA A 1 74 ? -9.119 -4.603 18.355 1.00 76.88 74 ALA A N 1
ATOM 584 C CA . ALA A 1 74 ? -9.366 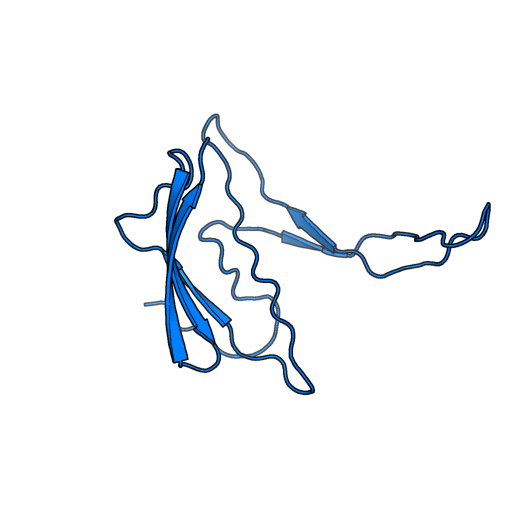-3.549 19.345 1.00 76.88 74 ALA A CA 1
ATOM 585 C C . ALA A 1 74 ? -8.097 -2.880 19.921 1.00 76.88 74 ALA A C 1
ATOM 587 O O . ALA A 1 74 ? -8.185 -1.787 20.459 1.00 76.88 74 ALA A O 1
ATOM 588 N N . GLY A 1 75 ? -6.931 -3.531 19.829 1.00 71.94 75 GLY A N 1
ATOM 589 C CA . GLY A 1 75 ? -5.639 -2.969 20.246 1.00 71.94 75 GLY A CA 1
ATOM 590 C C . GLY A 1 75 ? -4.858 -2.266 19.129 1.00 71.94 75 GLY A C 1
ATOM 591 O O . GLY A 1 75 ? -3.685 -1.965 19.324 1.00 71.94 75 GLY A O 1
ATOM 592 N N . ASN A 1 76 ? -5.455 -2.082 17.950 1.00 80.06 76 ASN A N 1
ATOM 593 C CA . ASN A 1 76 ? -4.846 -1.366 16.838 1.00 80.06 76 ASN A CA 1
ATOM 594 C C . ASN A 1 76 ? -4.956 0.145 17.088 1.00 80.06 76 ASN A C 1
ATOM 596 O O . ASN A 1 76 ? -6.058 0.667 17.219 1.00 80.06 76 ASN A O 1
ATOM 600 N N . ASP A 1 77 ? -3.822 0.837 17.128 1.00 83.00 77 ASP A N 1
ATOM 601 C CA . ASP A 1 77 ? -3.752 2.293 17.225 1.00 83.00 77 ASP A CA 1
ATOM 602 C C . ASP A 1 77 ? -2.894 2.826 16.081 1.00 83.00 77 ASP A C 1
ATOM 604 O O . ASP A 1 77 ? -1.664 2.927 16.169 1.00 83.00 77 ASP A O 1
ATOM 608 N N . LEU A 1 78 ? -3.567 3.160 14.977 1.00 78.25 78 LEU A N 1
ATOM 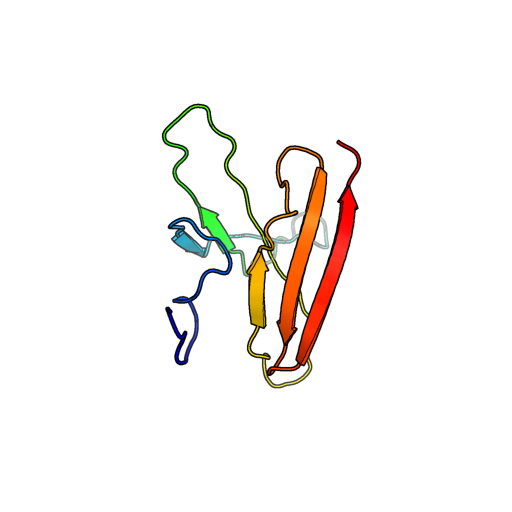609 C CA . LEU A 1 78 ? -2.921 3.658 13.769 1.00 78.25 78 LEU A CA 1
ATOM 610 C C . LEU A 1 78 ? -2.163 4.978 14.001 1.00 78.25 78 LEU A C 1
ATOM 612 O O . LEU A 1 78 ? -1.189 5.240 13.298 1.00 78.25 78 LEU A O 1
ATOM 616 N N . ILE A 1 79 ? -2.538 5.767 15.007 1.00 80.44 79 ILE A N 1
ATOM 617 C CA . ILE A 1 79 ? -1.910 7.060 15.296 1.00 80.44 79 ILE A CA 1
ATOM 618 C C . ILE A 1 79 ? -0.760 6.874 16.291 1.00 80.44 79 ILE A C 1
ATOM 620 O O . ILE A 1 79 ? 0.355 7.306 16.024 1.00 80.44 79 ILE A O 1
ATOM 624 N N . GLY A 1 80 ? -0.991 6.161 17.392 1.00 79.00 80 GLY A N 1
ATOM 625 C CA . GLY A 1 80 ? 0.001 5.885 18.438 1.00 79.00 80 GLY A CA 1
ATOM 626 C C . GLY A 1 80 ? 0.985 4.753 18.121 1.00 79.00 80 GLY A C 1
ATOM 627 O O . GLY A 1 80 ? 1.587 4.188 19.031 1.00 79.00 80 GLY A O 1
ATOM 628 N N . GLY A 1 81 ? 1.145 4.383 16.846 1.00 78.94 81 GLY A N 1
ATOM 629 C CA . GLY A 1 81 ? 2.192 3.456 16.385 1.00 78.94 81 GLY A CA 1
ATOM 630 C C . GLY A 1 81 ? 1.952 1.962 16.650 1.00 78.94 81 GLY A C 1
ATOM 631 O O . GLY A 1 81 ? 2.674 1.118 16.114 1.00 78.94 81 GLY A O 1
ATOM 632 N N . THR A 1 82 ? 0.911 1.586 17.398 1.00 83.88 82 THR A N 1
ATOM 633 C CA . THR A 1 82 ? 0.602 0.171 17.662 1.00 83.88 82 THR A CA 1
ATOM 634 C C . THR A 1 82 ? -0.199 -0.425 16.507 1.00 83.88 82 THR A C 1
ATOM 636 O O . THR A 1 82 ? -1.269 0.062 16.157 1.00 83.88 82 THR A O 1
ATOM 639 N N . ARG A 1 83 ? 0.298 -1.497 15.886 1.00 84.19 83 ARG A N 1
ATOM 640 C CA . ARG A 1 83 ? -0.406 -2.225 14.821 1.00 84.19 83 ARG A CA 1
ATOM 641 C C . ARG A 1 83 ? -0.808 -3.600 15.324 1.00 84.19 83 ARG A C 1
ATOM 643 O O . ARG A 1 83 ? 0.057 -4.387 15.701 1.00 84.19 83 ARG A O 1
ATOM 650 N N . ASP A 1 84 ? -2.103 -3.897 15.311 1.00 88.12 84 ASP A N 1
ATOM 651 C CA . ASP A 1 84 ? -2.639 -5.224 15.638 1.00 88.12 84 ASP A CA 1
ATOM 652 C C . ASP A 1 84 ? -3.716 -5.591 14.614 1.00 88.12 84 ASP A C 1
ATOM 654 O O . ASP A 1 84 ? -4.893 -5.248 14.742 1.00 88.12 84 ASP A O 1
ATOM 658 N N . LEU A 1 85 ? -3.277 -6.259 13.550 1.00 86.94 85 LEU A N 1
ATOM 659 C CA . LEU A 1 85 ? -4.100 -6.619 12.403 1.00 86.94 85 LEU A CA 1
ATOM 660 C C . LEU A 1 85 ? -4.178 -8.139 12.280 1.00 86.94 85 LEU A C 1
ATOM 662 O O . LEU A 1 85 ? -3.232 -8.867 12.583 1.00 86.94 85 LEU A O 1
ATOM 666 N N . THR A 1 86 ? -5.312 -8.642 11.811 1.00 88.81 86 THR A N 1
ATOM 667 C CA . THR A 1 86 ? -5.439 -10.023 11.336 1.00 88.81 86 THR A CA 1
ATOM 668 C C . THR A 1 86 ? -5.598 -9.999 9.827 1.00 88.81 86 THR A C 1
ATOM 670 O O . THR A 1 86 ? -6.524 -9.375 9.318 1.00 88.81 86 THR A O 1
ATOM 673 N N . ILE A 1 87 ? -4.683 -10.659 9.124 1.00 88.00 87 ILE A N 1
ATOM 674 C CA . ILE A 1 87 ? -4.680 -10.781 7.669 1.00 88.00 87 ILE A CA 1
ATOM 675 C C . ILE A 1 87 ? -4.998 -12.235 7.340 1.00 88.00 87 ILE A C 1
ATOM 677 O O . ILE A 1 87 ? -4.291 -13.136 7.787 1.00 88.00 87 ILE A O 1
ATOM 681 N N . ALA A 1 88 ? -6.062 -12.467 6.583 1.00 88.38 88 ALA A N 1
ATOM 682 C CA . ALA A 1 88 ? -6.390 -13.770 6.029 1.00 88.38 88 ALA A CA 1
ATOM 683 C C . ALA A 1 88 ? -6.003 -13.798 4.551 1.00 88.38 88 ALA A C 1
ATOM 685 O O . ALA A 1 88 ? -6.408 -12.905 3.807 1.00 88.38 88 ALA A O 1
ATOM 686 N N . VAL A 1 89 ? -5.249 -14.816 4.142 1.00 88.62 89 VAL A N 1
ATOM 687 C CA . VAL A 1 89 ? -4.927 -15.105 2.737 1.00 88.62 89 VAL A CA 1
ATOM 688 C C . VAL A 1 89 ? -5.517 -16.475 2.429 1.00 88.62 89 VAL A C 1
ATOM 690 O O . VAL A 1 89 ? -5.150 -17.443 3.091 1.00 88.62 89 VAL A O 1
ATOM 693 N N . ASP A 1 90 ? -6.488 -16.544 1.517 1.00 87.19 90 ASP A N 1
ATOM 694 C CA . ASP A 1 90 ? -7.227 -17.776 1.182 1.00 87.19 90 ASP A CA 1
ATOM 695 C C . ASP A 1 90 ? -7.712 -18.543 2.429 1.00 87.19 90 ASP A C 1
ATOM 697 O O . ASP A 1 90 ? -7.479 -19.736 2.607 1.00 87.19 90 ASP A O 1
ATOM 701 N N . ALA A 1 91 ? -8.377 -17.810 3.331 1.00 83.44 91 ALA A N 1
ATOM 702 C CA . ALA A 1 91 ? -8.897 -18.267 4.627 1.00 83.44 91 ALA A CA 1
ATOM 703 C C . ALA A 1 91 ? -7.853 -18.655 5.695 1.00 83.44 91 ALA A C 1
ATOM 705 O O . ALA A 1 91 ? -8.230 -18.903 6.842 1.00 83.44 91 ALA A O 1
ATOM 706 N N . VAL A 1 92 ? -6.553 -18.631 5.390 1.00 89.81 92 VAL A N 1
ATOM 707 C CA . VAL A 1 92 ? -5.500 -18.833 6.393 1.00 89.81 92 VAL A CA 1
ATOM 708 C C . VAL A 1 92 ? -5.222 -17.518 7.114 1.00 89.81 92 VAL A C 1
ATOM 710 O O . VAL A 1 92 ? -4.644 -16.590 6.547 1.00 89.81 92 VAL A O 1
ATOM 713 N N . GLU A 1 93 ? -5.627 -17.432 8.383 1.00 90.31 93 GLU A N 1
ATOM 714 C CA . GLU A 1 93 ? -5.425 -16.236 9.202 1.00 90.31 93 GLU A CA 1
ATOM 715 C C . GLU A 1 93 ? -4.006 -16.158 9.785 1.00 90.31 93 GLU A C 1
ATOM 717 O O . GLU A 1 93 ? -3.458 -17.117 10.336 1.00 90.31 93 GLU A O 1
ATOM 722 N N . ARG A 1 94 ? -3.421 -14.962 9.721 1.00 89.44 94 ARG A N 1
ATOM 723 C CA . ARG A 1 94 ? -2.176 -14.592 10.392 1.00 89.44 94 ARG A CA 1
ATOM 724 C C . ARG A 1 94 ? -2.373 -13.290 11.145 1.00 89.44 94 ARG A C 1
ATOM 726 O O . ARG A 1 94 ? -2.946 -12.328 10.637 1.00 89.44 94 ARG A O 1
ATOM 733 N N . ARG A 1 95 ? -1.869 -13.252 12.375 1.00 89.75 95 ARG A N 1
ATOM 734 C CA . ARG A 1 95 ? -1.853 -12.036 13.180 1.00 89.75 95 ARG A CA 1
ATOM 735 C C . ARG A 1 95 ? -0.547 -11.294 12.947 1.00 89.75 95 ARG A C 1
ATOM 737 O O . ARG A 1 95 ? 0.523 -11.865 13.134 1.00 89.75 95 ARG A O 1
ATOM 744 N N . VAL A 1 96 ? -0.655 -10.020 12.603 1.00 85.31 96 VAL A N 1
ATOM 745 C CA . VAL A 1 96 ? 0.472 -9.099 12.516 1.00 85.31 96 VAL A CA 1
ATOM 746 C C . VAL A 1 96 ? 0.383 -8.158 13.702 1.00 85.31 96 VAL A C 1
ATOM 748 O O . VAL A 1 96 ? -0.577 -7.399 13.831 1.00 85.31 96 VAL A O 1
ATOM 751 N N . ARG A 1 97 ? 1.385 -8.230 14.577 1.00 86.19 97 ARG A N 1
ATOM 752 C CA . ARG A 1 97 ? 1.551 -7.295 15.681 1.00 86.19 97 ARG A CA 1
ATOM 753 C C . ARG A 1 97 ? 2.905 -6.625 15.554 1.00 86.19 97 ARG A C 1
ATOM 755 O O . ARG A 1 97 ? 3.923 -7.311 15.528 1.00 86.19 97 ARG A O 1
ATOM 762 N N . ALA A 1 98 ? 2.904 -5.306 15.480 1.00 84.06 98 ALA A N 1
ATOM 763 C CA . ALA A 1 98 ? 4.120 -4.519 15.388 1.00 84.06 98 ALA A CA 1
ATOM 764 C C . ALA A 1 98 ? 3.957 -3.214 16.163 1.00 84.06 98 ALA A C 1
ATOM 766 O O . ALA A 1 98 ? 2.862 -2.656 16.230 1.00 84.06 98 ALA A O 1
ATOM 767 N N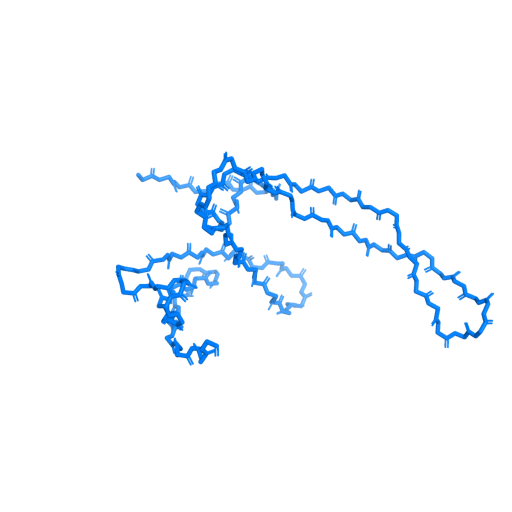 . SER A 1 99 ? 5.059 -2.741 16.733 1.00 83.75 99 SER A N 1
ATOM 768 C CA . SER A 1 99 ? 5.180 -1.370 17.212 1.00 83.75 99 SER A CA 1
ATOM 769 C C . SER A 1 99 ? 6.006 -0.620 16.181 1.00 83.75 99 SER A C 1
ATOM 771 O O . SER A 1 99 ? 7.175 -0.944 15.970 1.00 83.75 99 SER A O 1
ATOM 773 N N . LEU A 1 100 ? 5.372 0.311 15.480 1.00 78.06 100 LEU A N 1
ATOM 774 C CA . LEU A 1 100 ? 6.064 1.239 14.604 1.00 78.06 100 LEU A CA 1
ATOM 775 C C . LEU A 1 100 ? 6.371 2.461 15.465 1.00 78.06 100 LEU A C 1
ATOM 777 O O . LEU A 1 100 ? 5.446 3.085 15.984 1.00 78.06 100 LEU A O 1
ATOM 781 N N . GLN A 1 101 ? 7.657 2.745 15.687 1.00 65.00 101 GLN A N 1
ATOM 782 C CA . GLN A 1 101 ? 8.047 3.978 16.369 1.00 65.00 101 GLN A CA 1
ATOM 783 C C . GLN A 1 101 ? 7.467 5.177 15.596 1.00 65.00 101 GLN A C 1
ATOM 785 O O . GLN A 1 101 ? 7.483 5.133 14.361 1.00 65.00 101 GLN A O 1
ATOM 790 N N . PRO A 1 102 ? 6.909 6.182 16.295 1.00 56.72 102 PRO A N 1
ATOM 791 C CA . PRO A 1 102 ? 6.388 7.388 15.662 1.00 56.72 102 PRO A CA 1
ATOM 792 C C . PRO A 1 102 ? 7.487 8.210 14.983 1.00 56.72 102 PRO A C 1
ATOM 794 O O . PRO A 1 102 ? 8.639 8.194 15.478 1.00 56.72 102 PRO A O 1
#

Foldseek 3Di:
DDDDDDDDDPDFLDPDDKDKDWDWDWDDPDPPDTDTDTDMDIDDDDDDPDDDDHDDDDDDDDDDQWDKHKDADPQDDPPQQWGWIWIATNNNIDTDTDRGDD

pLDDT: mean 82.13, std 17.3, range [29.42, 97.75]

Secondary structure (DSSP, 8-state):
-----SSTTS--SSSS--EEEEE--EEESSTT-EEE--EEEEE----SSSPP---------SSSPPPEEEEE-TT-BTTTTEEEEEEEETTEEEEEEEE---

Radius of gyration: 17.04 Å; chains: 1; bounding box: 40×36×43 Å